Protein AF-K1T5K1-F1 (afdb_monomer_lite)

Secondary structure (DSSP, 8-state):
-TT-------TTS-HHHHHHHHHHHHHHHHHHHTTT-------S---

Foldseek 3Di:
DVPDDDQDDDPPHDPVSVVCSLVVQVVVQVVVVVVVDDDDDDDPDDD

pLDDT: mean 95.17, std 3.89, range [77.31, 98.31]

Radius of gyration: 11.72 Å; chains: 1; bounding box: 27×18×32 Å

InterPro domains:
  IPR000194 ATPase, F1/V1/A1 complex, alpha/beta subunit, nucleotide-binding domain [PF00006] (1-47)
  IPR005294 ATP synthase, F1 complex, alpha subunit [PTHR48082] (1-47)
  IPR027417 P-loop containing nucleoside triphosphate hydrolase [SSF52540] (1-47)

Structure (mmCIF, N/CA/C/O backbone):
data_AF-K1T5K1-F1
#
_entry.id   AF-K1T5K1-F1
#
loop_
_atom_site.group_PDB
_atom_site.id
_atom_site.ty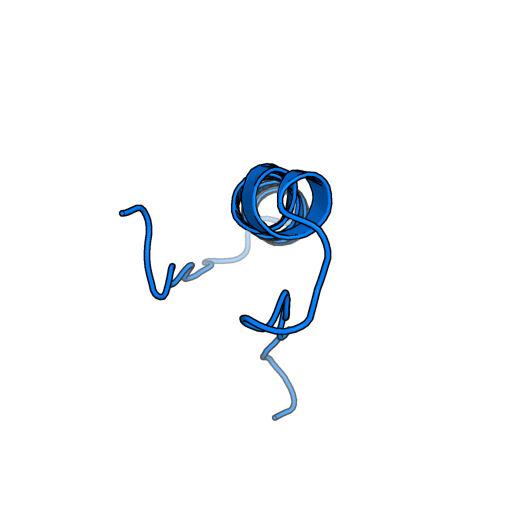pe_symbol
_atom_site.label_atom_id
_atom_site.label_alt_id
_atom_site.label_comp_id
_atom_site.label_asym_id
_atom_site.label_entity_id
_atom_site.label_seq_id
_atom_site.pdbx_PDB_ins_code
_atom_site.Cartn_x
_atom_site.Cartn_y
_atom_site.Cartn_z
_atom_site.occupancy
_atom_site.B_iso_or_equiv
_atom_site.auth_seq_id
_atom_site.auth_comp_id
_atom_site.auth_asym_id
_atom_site.auth_atom_id
_atom_site.pdbx_PDB_model_num
ATOM 1 N N . MET A 1 1 ? -12.299 -13.819 -0.863 1.00 84.94 1 MET A N 1
ATOM 2 C CA . MET A 1 1 ? -11.336 -12.706 -1.073 1.00 84.94 1 MET A CA 1
ATOM 3 C C . MET A 1 1 ? -11.884 -11.429 -0.437 1.00 84.94 1 MET A C 1
ATOM 5 O O . MET A 1 1 ? -11.555 -10.326 -0.845 1.00 84.94 1 MET A O 1
ATOM 9 N N . ASP A 1 2 ? -12.740 -11.563 0.574 1.00 94.19 2 ASP A N 1
ATOM 10 C CA . ASP A 1 2 ? -13.781 -10.553 0.798 1.00 94.19 2 ASP A CA 1
ATOM 11 C C . ASP A 1 2 ? -13.267 -9.378 1.646 1.00 94.19 2 ASP A C 1
ATOM 13 O O . ASP A 1 2 ? -13.913 -8.341 1.745 1.00 94.19 2 ASP A O 1
ATOM 17 N N . TYR A 1 3 ? -12.063 -9.534 2.205 1.00 94.38 3 TYR A N 1
ATOM 18 C CA . TYR A 1 3 ? -11.337 -8.555 3.015 1.00 94.38 3 TYR A CA 1
ATOM 19 C C . TYR A 1 3 ? -9.942 -8.267 2.444 1.00 94.38 3 TYR A C 1
ATOM 21 O O . TYR A 1 3 ? -9.040 -7.859 3.172 1.00 94.38 3 TYR A O 1
ATOM 29 N N . THR A 1 4 ? -9.733 -8.535 1.154 1.00 96.31 4 THR A N 1
ATOM 30 C CA . THR A 1 4 ? -8.427 -8.413 0.502 1.00 96.31 4 THR A CA 1
ATOM 31 C C . THR A 1 4 ? -8.548 -7.528 -0.726 1.00 96.31 4 THR A C 1
ATOM 33 O O . THR A 1 4 ? -9.445 -7.710 -1.545 1.00 96.31 4 THR A O 1
ATOM 36 N N . ILE A 1 5 ? -7.620 -6.585 -0.867 1.00 96.94 5 ILE A N 1
ATOM 37 C CA . ILE A 1 5 ? -7.469 -5.768 -2.069 1.00 96.94 5 ILE A CA 1
ATOM 38 C C . ILE A 1 5 ? -6.141 -6.142 -2.713 1.00 96.94 5 ILE A C 1
ATOM 40 O O . ILE A 1 5 ? -5.121 -6.211 -2.032 1.00 96.9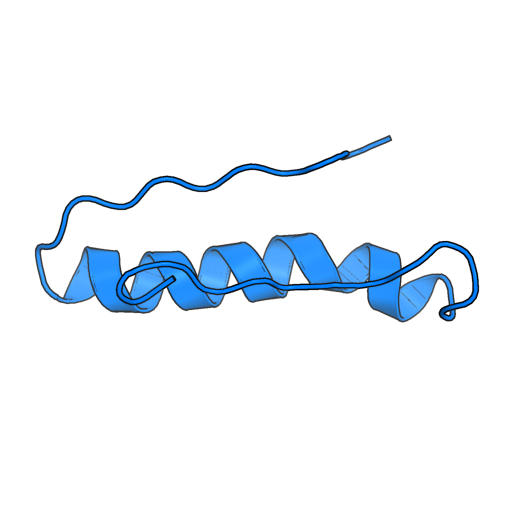4 5 ILE A O 1
ATOM 44 N N . ILE A 1 6 ? -6.168 -6.401 -4.019 1.00 96.38 6 ILE A N 1
ATOM 45 C CA . ILE A 1 6 ? -4.980 -6.741 -4.800 1.00 96.38 6 ILE A CA 1
ATOM 46 C C . ILE A 1 6 ? -4.624 -5.533 -5.656 1.00 96.38 6 ILE A C 1
ATOM 48 O O . ILE A 1 6 ? -5.400 -5.132 -6.524 1.00 96.38 6 ILE A O 1
ATOM 52 N N . VAL A 1 7 ? -3.439 -4.979 -5.419 1.00 95.62 7 VAL A N 1
ATOM 53 C CA . VAL A 1 7 ? -2.806 -4.014 -6.319 1.00 95.62 7 VAL A CA 1
ATOM 54 C C . VAL A 1 7 ? -1.814 -4.796 -7.169 1.00 95.62 7 VAL A C 1
ATOM 56 O O . VAL A 1 7 ? -0.901 -5.413 -6.630 1.00 95.62 7 VAL A O 1
ATOM 59 N N . SER A 1 8 ? -2.022 -4.820 -8.486 1.00 95.69 8 SER A N 1
ATOM 60 C CA . SER A 1 8 ? -1.191 -5.592 -9.412 1.00 95.69 8 SER A CA 1
ATOM 61 C C . SER A 1 8 ? -0.579 -4.675 -10.464 1.00 95.69 8 SER A C 1
ATOM 63 O O . SER A 1 8 ? -1.300 -4.004 -11.201 1.00 95.69 8 SER A O 1
ATOM 65 N N . ALA A 1 9 ? 0.751 -4.663 -10.509 1.00 95.12 9 ALA A N 1
ATOM 66 C CA . ALA A 1 9 ? 1.552 -4.150 -11.610 1.00 95.12 9 ALA A CA 1
ATOM 67 C C . ALA A 1 9 ? 2.513 -5.274 -12.007 1.00 95.12 9 ALA A C 1
ATOM 69 O O . ALA A 1 9 ? 3.477 -5.569 -11.308 1.00 95.12 9 ALA A O 1
ATOM 70 N N . THR A 1 10 ? 2.174 -5.979 -13.078 1.00 94.19 10 THR A N 1
ATOM 71 C CA . THR A 1 10 ? 2.898 -7.153 -13.563 1.00 94.19 10 THR A CA 1
ATOM 72 C C . THR A 1 10 ? 4.183 -6.758 -14.28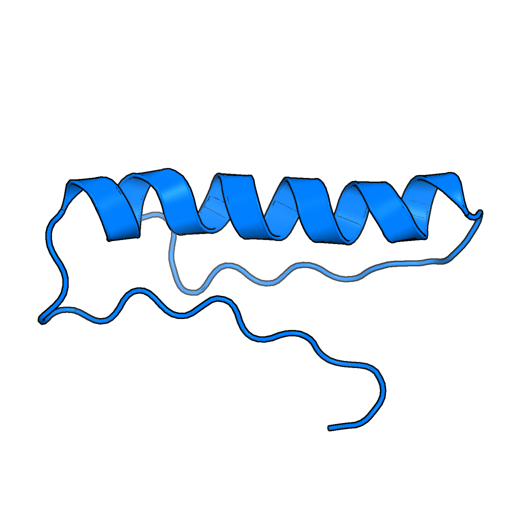9 1.00 94.19 10 THR A C 1
ATOM 74 O O . THR A 1 10 ? 4.367 -5.613 -14.695 1.00 94.19 10 THR A O 1
ATOM 77 N N . ALA A 1 11 ? 5.057 -7.731 -14.557 1.00 91.81 11 ALA A N 1
ATOM 78 C CA . ALA A 1 11 ? 6.287 -7.503 -15.322 1.00 91.81 11 ALA A CA 1
ATOM 79 C C . ALA A 1 11 ? 6.048 -6.978 -16.755 1.00 91.81 11 ALA A C 1
ATOM 81 O O . ALA A 1 11 ? 6.960 -6.429 -17.368 1.00 91.81 11 ALA A O 1
ATOM 82 N N . SER A 1 12 ? 4.842 -7.165 -17.305 1.00 94.56 12 SER A N 1
ATOM 83 C CA . SER A 1 12 ? 4.461 -6.626 -18.619 1.00 94.56 12 SER A CA 1
ATOM 84 C C . SER A 1 12 ? 3.981 -5.173 -18.556 1.00 94.56 12 SER A C 1
ATOM 86 O O . SER A 1 12 ? 3.871 -4.528 -19.599 1.00 94.56 12 SER A O 1
ATOM 88 N N . ASP A 1 13 ? 3.703 -4.651 -17.359 1.00 94.25 13 ASP A N 1
ATOM 89 C CA . ASP A 1 13 ? 3.265 -3.276 -17.165 1.00 94.25 13 ASP A CA 1
ATOM 90 C C . ASP A 1 13 ? 4.453 -2.301 -17.190 1.00 94.25 13 ASP A C 1
ATOM 92 O O . ASP A 1 13 ? 5.560 -2.649 -16.763 1.00 94.25 13 ASP A O 1
ATOM 96 N N . PRO A 1 14 ? 4.250 -1.054 -17.656 1.00 95.69 14 PRO A N 1
ATOM 97 C CA . PRO A 1 14 ? 5.288 -0.031 -17.655 1.00 95.69 14 PRO A CA 1
ATOM 98 C C . PRO A 1 14 ? 5.936 0.166 -16.278 1.00 95.69 14 PRO A C 1
ATOM 100 O O . PRO A 1 14 ? 5.243 0.238 -15.263 1.00 95.69 14 PRO A O 1
ATOM 103 N N . ALA A 1 15 ? 7.256 0.378 -16.255 1.00 93.50 15 ALA A N 1
ATOM 104 C CA . ALA A 1 15 ? 8.023 0.613 -15.026 1.00 93.50 15 ALA A CA 1
ATOM 105 C C . ALA A 1 15 ? 7.430 1.694 -14.088 1.00 93.50 15 ALA A C 1
ATOM 107 O O . ALA A 1 15 ? 7.449 1.491 -12.874 1.00 93.50 15 ALA A O 1
ATOM 108 N N . PRO A 1 16 ? 6.832 2.804 -14.581 1.00 95.88 16 PRO A N 1
ATOM 109 C CA . PRO A 1 16 ? 6.165 3.764 -13.700 1.00 95.88 16 PRO A CA 1
ATOM 110 C C . PRO A 1 16 ? 4.987 3.186 -12.900 1.00 95.88 16 PRO A C 1
ATOM 112 O O . PRO A 1 16 ? 4.739 3.638 -11.785 1.00 95.88 16 PRO A O 1
ATOM 115 N N . LEU A 1 17 ? 4.265 2.192 -13.438 1.00 95.50 17 LEU A N 1
ATOM 116 C CA . LEU A 1 17 ? 3.174 1.533 -12.714 1.00 95.50 17 LEU A CA 1
ATOM 117 C C . LEU A 1 17 ? 3.705 0.630 -11.601 1.00 95.50 17 LEU A C 1
ATOM 119 O O . LEU A 1 17 ? 3.166 0.653 -10.499 1.00 95.50 17 LEU A O 1
ATOM 123 N N . GLN A 1 18 ? 4.790 -0.101 -11.860 1.00 92.75 18 GLN A N 1
ATOM 124 C CA . GLN A 1 18 ? 5.465 -0.896 -10.830 1.00 92.75 18 GLN A CA 1
ATOM 125 C C . GLN A 1 18 ? 6.004 0.008 -9.711 1.00 92.75 18 GLN A C 1
ATOM 127 O O . GLN A 1 18 ? 5.824 -0.291 -8.536 1.00 92.75 18 GLN A O 1
ATOM 132 N N . TYR A 1 19 ? 6.551 1.176 -10.065 1.00 92.75 19 TYR A N 1
ATOM 133 C CA . TYR A 1 19 ? 7.024 2.161 -9.091 1.00 92.75 19 TYR A CA 1
ATOM 134 C C . TYR A 1 19 ? 5.903 2.720 -8.204 1.00 92.75 19 TYR A C 1
ATOM 136 O O . TYR A 1 19 ? 6.099 2.879 -7.002 1.00 92.75 19 TYR A O 1
ATOM 144 N N . ILE A 1 20 ? 4.722 3.019 -8.762 1.00 96.44 20 ILE A N 1
ATOM 145 C CA . ILE A 1 20 ? 3.614 3.612 -7.994 1.00 96.44 20 ILE A CA 1
ATOM 146 C C . ILE A 1 20 ? 2.738 2.573 -7.268 1.00 96.44 20 ILE A C 1
ATOM 148 O O . ILE A 1 20 ? 1.950 2.936 -6.388 1.00 96.44 20 ILE A O 1
ATOM 152 N N . ALA A 1 21 ? 2.854 1.287 -7.610 1.00 96.81 21 ALA A N 1
ATOM 153 C CA . ALA A 1 21 ? 2.021 0.225 -7.046 1.00 96.81 21 ALA A CA 1
ATOM 154 C C . ALA A 1 21 ? 2.140 0.105 -5.511 1.00 96.81 21 ALA A C 1
ATOM 156 O O . ALA A 1 21 ? 1.091 0.113 -4.857 1.00 96.81 21 ALA A O 1
ATOM 157 N N . PRO A 1 22 ? 3.345 0.107 -4.899 1.00 96.56 22 PRO A N 1
ATOM 158 C CA . PRO A 1 22 ? 3.480 0.092 -3.442 1.00 96.56 22 PRO A CA 1
ATOM 159 C C . PRO A 1 22 ? 2.799 1.291 -2.775 1.00 96.56 22 PRO A C 1
ATOM 161 O O . PRO A 1 22 ? 2.058 1.117 -1.814 1.00 96.56 22 PRO A O 1
ATOM 164 N N . TYR A 1 23 ? 2.965 2.499 -3.326 1.00 97.00 23 TYR A N 1
ATOM 165 C CA . TYR A 1 23 ? 2.340 3.717 -2.793 1.00 97.00 23 TYR A CA 1
ATOM 166 C C . TYR A 1 23 ? 0.812 3.657 -2.848 1.00 97.00 23 TYR A C 1
ATOM 168 O O . TYR A 1 23 ? 0.136 4.072 -1.908 1.00 97.00 23 TYR A O 1
ATOM 176 N N . SER A 1 24 ? 0.267 3.103 -3.932 1.00 97.50 24 SER A N 1
ATOM 177 C CA . SER A 1 24 ? -1.176 2.903 -4.080 1.00 97.50 24 SER A CA 1
ATOM 178 C C . SER A 1 24 ? -1.706 1.903 -3.045 1.00 97.50 24 SER A C 1
ATOM 180 O O . SER A 1 24 ? -2.743 2.148 -2.429 1.00 97.50 24 SER A O 1
ATOM 182 N N . GLY A 1 25 ? -0.971 0.810 -2.806 1.00 97.12 25 GLY A N 1
ATOM 183 C CA . GLY A 1 25 ? -1.277 -0.162 -1.753 1.00 97.12 25 GLY A CA 1
ATOM 184 C C . GLY A 1 25 ? -1.264 0.457 -0.353 1.00 97.12 25 GLY A C 1
ATOM 185 O O . GLY A 1 25 ? -2.203 0.249 0.417 1.00 97.12 25 GLY A O 1
ATOM 186 N N . THR A 1 26 ? -0.258 1.282 -0.050 1.00 97.38 26 THR A N 1
ATOM 187 C CA . THR A 1 26 ? -0.156 2.002 1.228 1.00 97.38 26 THR A CA 1
ATOM 188 C C . THR A 1 26 ? -1.327 2.948 1.444 1.00 97.38 26 THR A C 1
ATOM 190 O O . THR A 1 26 ? -1.970 2.873 2.486 1.00 97.38 26 THR A O 1
ATOM 193 N N . ALA A 1 27 ? -1.669 3.778 0.455 1.00 98.06 27 ALA A N 1
ATOM 194 C CA . ALA A 1 27 ? -2.776 4.728 0.572 1.00 98.06 27 ALA A CA 1
ATOM 195 C C . ALA A 1 27 ? -4.126 4.029 0.838 1.00 98.06 27 ALA A C 1
ATOM 197 O O . ALA A 1 27 ? -4.949 4.504 1.623 1.00 98.06 27 ALA A O 1
ATOM 198 N N . LEU A 1 28 ? -4.352 2.867 0.214 1.00 97.56 28 LEU A N 1
ATOM 199 C CA . LEU A 1 28 ? -5.542 2.050 0.462 1.00 97.56 28 LEU A CA 1
ATOM 200 C C . LEU A 1 28 ? -5.560 1.470 1.880 1.00 97.56 28 LEU A C 1
ATOM 202 O O . LEU A 1 28 ? -6.610 1.443 2.519 1.00 97.56 28 LEU A O 1
ATOM 206 N N . ALA A 1 29 ? -4.416 1.018 2.389 1.00 97.06 29 ALA A N 1
ATOM 207 C CA . ALA A 1 29 ? -4.316 0.513 3.752 1.00 97.06 29 ALA A CA 1
ATOM 208 C C . ALA A 1 29 ? -4.504 1.630 4.791 1.00 97.06 29 ALA A C 1
ATOM 210 O O . ALA A 1 29 ? -5.241 1.448 5.760 1.00 97.06 29 ALA A O 1
ATOM 211 N N . GLU A 1 30 ? -3.915 2.804 4.554 1.00 98.25 30 GLU A N 1
ATOM 212 C CA . GLU A 1 30 ? -4.087 3.995 5.388 1.00 98.25 30 GLU A CA 1
ATOM 213 C C . GLU A 1 30 ? -5.560 4.391 5.511 1.00 98.25 30 GLU A C 1
ATOM 215 O O . GLU A 1 30 ? -6.016 4.707 6.606 1.00 98.25 30 GLU A O 1
ATOM 220 N N . TYR A 1 31 ? -6.341 4.297 4.430 1.00 97.81 31 TYR A N 1
ATOM 221 C CA . TYR A 1 31 ? -7.782 4.556 4.480 1.00 97.81 31 TYR A CA 1
ATOM 222 C C . TYR A 1 31 ? -8.501 3.710 5.546 1.00 97.81 31 TYR A C 1
ATOM 224 O O . TYR A 1 31 ? -9.277 4.248 6.338 1.00 97.81 31 TYR A O 1
ATOM 232 N N . PHE A 1 32 ? -8.237 2.401 5.611 1.00 97.75 32 PHE A N 1
ATOM 233 C CA . PHE A 1 32 ? -8.853 1.528 6.618 1.00 97.75 32 PHE A CA 1
ATOM 234 C C . PHE A 1 32 ? -8.230 1.706 8.005 1.00 97.75 32 PHE A C 1
ATOM 236 O O . PHE A 1 32 ? -8.953 1.659 9.003 1.00 97.75 32 PHE A O 1
ATOM 243 N N . MET A 1 33 ? -6.927 1.982 8.073 1.00 97.75 33 MET A N 1
ATOM 244 C CA . MET A 1 33 ? -6.242 2.333 9.318 1.00 97.75 33 MET A CA 1
ATOM 245 C C . MET A 1 33 ? -6.884 3.565 9.971 1.00 97.75 33 MET A C 1
ATOM 247 O O . MET A 1 33 ? -7.197 3.546 11.159 1.00 97.75 33 MET A O 1
ATOM 251 N N . TYR A 1 34 ? -7.175 4.614 9.194 1.00 98.31 34 TYR A N 1
ATOM 252 C CA . TYR A 1 34 ? -7.852 5.820 9.684 1.00 98.31 34 TYR A CA 1
ATOM 253 C C . TYR A 1 34 ? -9.315 5.589 10.083 1.00 98.31 34 TYR A C 1
ATOM 255 O O . TYR A 1 34 ? -9.887 6.402 10.807 1.00 98.31 34 TYR A O 1
ATOM 263 N N . GLN A 1 35 ? -9.918 4.469 9.681 1.00 98.00 35 GLN A N 1
ATOM 264 C CA . GLN A 1 35 ? -11.215 4.013 10.191 1.00 98.00 35 GLN A CA 1
ATOM 265 C C . GLN A 1 35 ? -11.102 3.195 11.488 1.00 98.00 35 GLN A C 1
ATOM 267 O O . GLN A 1 35 ? -12.102 2.647 11.950 1.00 98.00 35 GLN A O 1
ATOM 272 N N . GLY A 1 36 ? -9.906 3.100 12.076 1.00 97.75 36 GLY A N 1
ATOM 273 C CA . GLY A 1 36 ? -9.651 2.348 13.303 1.00 97.75 36 GLY A CA 1
ATOM 274 C C . GLY A 1 36 ? -9.579 0.836 13.094 1.00 97.75 36 GLY A C 1
ATOM 275 O O . GLY A 1 36 ? -9.822 0.089 14.039 1.00 97.75 36 GLY A O 1
ATOM 276 N N . LYS A 1 37 ? -9.301 0.375 11.868 1.00 97.25 37 LYS A N 1
ATOM 277 C CA . LYS A 1 37 ? -9.131 -1.050 11.564 1.00 97.25 37 LYS A CA 1
ATOM 278 C C . LYS A 1 37 ? -7.657 -1.435 11.573 1.00 97.25 37 LYS A C 1
ATOM 280 O O . LYS A 1 37 ? -6.818 -0.682 11.082 1.00 97.25 37 LYS A O 1
ATOM 285 N N . ASP A 1 38 ? -7.373 -2.648 12.032 1.00 97.56 38 ASP A N 1
ATOM 286 C CA . ASP A 1 38 ? -6.070 -3.272 11.821 1.00 97.56 38 ASP A CA 1
ATOM 287 C C . ASP A 1 38 ? -5.931 -3.693 10.354 1.00 97.56 38 ASP A C 1
ATOM 289 O O . ASP A 1 38 ? -6.846 -4.278 9.766 1.00 97.56 38 ASP A O 1
ATOM 293 N N . VAL A 1 39 ? -4.782 -3.382 9.756 1.00 97.44 39 VAL A N 1
ATOM 294 C CA . VAL A 1 39 ? -4.494 -3.635 8.341 1.00 97.44 39 VAL A CA 1
ATOM 295 C C . VAL A 1 39 ? -3.155 -4.344 8.183 1.00 97.44 39 VAL A C 1
ATOM 297 O O . VAL A 1 39 ? -2.210 -4.085 8.925 1.00 97.44 39 VAL A O 1
ATOM 300 N N . LEU A 1 40 ? -3.071 -5.232 7.192 1.00 97.12 40 LEU A N 1
ATOM 301 C CA . LEU A 1 40 ? -1.838 -5.898 6.782 1.00 97.12 40 LEU A CA 1
ATOM 302 C C . LEU A 1 40 ? -1.522 -5.504 5.340 1.00 97.12 40 LEU A C 1
ATOM 304 O O . LEU A 1 40 ? -2.394 -5.580 4.475 1.00 97.12 40 LEU A O 1
ATOM 308 N N . ILE A 1 41 ? -0.271 -5.125 5.091 1.00 97.00 41 ILE A N 1
ATOM 309 C CA . ILE A 1 41 ? 0.243 -4.826 3.753 1.00 97.00 41 ILE A CA 1
ATOM 310 C C . ILE A 1 41 ? 1.370 -5.808 3.446 1.00 97.00 41 ILE A C 1
ATOM 312 O O . ILE A 1 41 ? 2.252 -6.016 4.279 1.00 97.00 41 ILE A O 1
ATOM 316 N N . VAL A 1 42 ? 1.335 -6.397 2.252 1.00 96.88 42 VAL A N 1
ATOM 317 C CA . VAL A 1 42 ? 2.396 -7.258 1.721 1.00 96.88 42 VAL A CA 1
ATOM 318 C C . VAL A 1 42 ? 2.839 -6.678 0.385 1.00 96.88 42 VAL A C 1
ATOM 320 O O . VAL A 1 42 ? 2.008 -6.474 -0.499 1.00 96.88 42 VAL A O 1
ATOM 323 N N . TYR A 1 43 ? 4.136 -6.410 0.255 1.00 96.25 43 TYR A N 1
ATOM 324 C CA . TYR A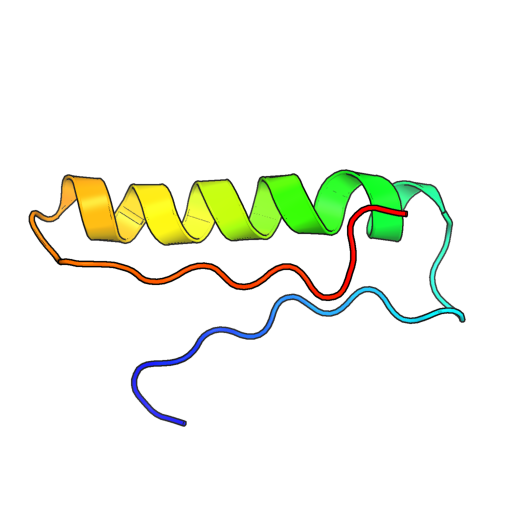 1 43 ? 4.766 -6.038 -1.009 1.00 96.25 43 TYR A CA 1
ATOM 325 C C . TYR A 1 43 ? 5.510 -7.258 -1.543 1.00 96.25 43 TYR A C 1
ATOM 327 O O . TYR A 1 43 ? 6.276 -7.876 -0.804 1.00 96.25 43 TYR A O 1
ATOM 335 N N . ASP A 1 44 ? 5.275 -7.590 -2.804 1.00 93.62 44 ASP A N 1
ATOM 336 C CA . ASP A 1 44 ? 5.912 -8.703 -3.505 1.00 93.62 44 ASP A CA 1
ATOM 337 C C . ASP A 1 44 ? 6.331 -8.194 -4.891 1.00 93.62 44 ASP A C 1
ATOM 339 O O . ASP A 1 44 ? 5.560 -8.252 -5.847 1.00 93.62 44 ASP A O 1
ATOM 343 N 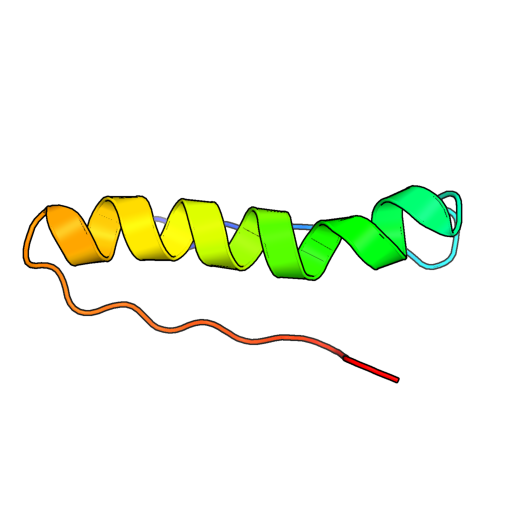N . ASP A 1 45 ? 7.473 -7.522 -5.006 1.00 89.75 45 ASP A N 1
ATOM 344 C CA . ASP A 1 45 ? 8.462 -7.198 -3.965 1.00 89.75 45 ASP A CA 1
ATOM 345 C C . ASP A 1 45 ? 8.802 -5.687 -3.980 1.00 89.75 45 ASP A C 1
ATOM 347 O O . ASP A 1 45 ? 7.988 -4.870 -4.416 1.00 89.75 45 ASP A O 1
ATOM 351 N N . LEU A 1 46 ? 9.939 -5.277 -3.407 1.00 85.38 46 LEU A N 1
ATOM 352 C CA . LEU A 1 46 ? 10.417 -3.882 -3.431 1.00 85.38 46 LEU A CA 1
ATOM 353 C C . LEU A 1 46 ? 11.751 -3.728 -4.188 1.00 85.38 46 LEU A C 1
ATOM 355 O O . LEU A 1 46 ? 12.426 -2.709 -4.018 1.00 85.38 46 LEU A O 1
ATOM 359 N N . SER A 1 47 ? 12.164 -4.744 -4.949 1.00 77.31 47 SER A N 1
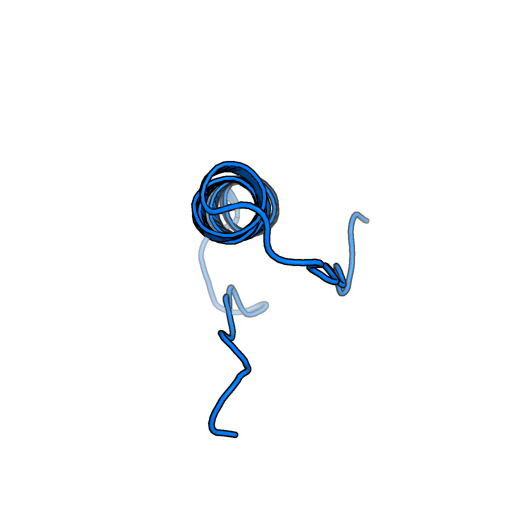ATOM 360 C CA . SER A 1 47 ? 13.492 -4.867 -5.568 1.00 77.31 47 SER A CA 1
ATOM 361 C C . SER A 1 47 ? 13.511 -4.712 -7.084 1.00 77.31 47 SER A C 1
ATOM 363 O O . SER A 1 47 ? 12.493 -4.984 -7.749 1.00 77.31 47 SER A O 1
#

Organism: NCBI:txid408170

Sequence (47 aa):
MDYTIIVSATASDPAPLQYIAPYSGTALAEYFMYQGKDVLIVYDDLS